Protein AF-A0A7Y3HPQ1-F1 (afdb_monomer_lite)

Secondary structure (DSSP, 8-state):
--------------------------S-EESSTT--TT-EEEHHHHHHHHHSSS-EEEETTS-EEEEEEEEEEEEEETTEEEEEEEEEESS--HHHHHHHHTPPTT-EEEEEEEEEE-TTS-EEEPPPEEEEEEPP--------------------------------------

Foldseek 3Di:
DDDDDDPDDPPPPPPPPPPPVPPPAFPAKAQDPPDPPQFEEALVSVLVQQPDFQHWIATPVRDIFRWQKWWKWKQAVVVGDIGTPGMDGSHHDPSVSVVSVPGDQQIKMKIHQTWTQDPVRDIDTHDIYMHGHHHDPPPPPPPPPPDDDDDDDDDDDDDDDDDDDDDDDDDDDD

Radius of gyration: 32.44 Å; chains: 1; bounding box: 110×75×66 Å

pLDDT: mean 77.0, std 19.29, range [41.34, 98.19]

Sequence (174 aa):
MSKIKYILTCIVALGFISTASFAQTAKSCFVIPDKDNNQKITVDEAISWAETVPVVVTCDNEQMYTLYSFDISIFQRKPLMTRGFGTGIQGVPLMALNGIKNAKAGDTVILQNVVCKGDDGNDLTLPMISFELEAGSEETQEEMDDGDEDDDGDDDDDDDDDDEDGDEDDDDDK

Structure (mmCIF, N/CA/C/O backbone):
data_AF-A0A7Y3HPQ1-F1
#
_entry.id   AF-A0A7Y3HPQ1-F1
#
loop_
_atom_site.group_PDB
_atom_site.id
_atom_site.type_symbol
_atom_site.label_atom_id
_atom_site.label_alt_id
_atom_site.label_comp_id
_atom_site.label_asym_id
_atom_site.label_entity_id
_atom_site.label_seq_id
_atom_site.pdbx_PDB_ins_code
_atom_site.Cartn_x
_atom_site.Cartn_y
_atom_site.Cartn_z
_atom_site.occupancy
_atom_site.B_iso_or_equiv
_atom_site.auth_seq_id
_atom_site.auth_comp_id
_atom_site.auth_asym_id
_atom_site.auth_atom_id
_atom_site.pdbx_PDB_model_num
ATOM 1 N N . MET A 1 1 ? 75.898 -22.894 -21.385 1.00 43.88 1 MET A N 1
ATOM 2 C CA . MET A 1 1 ? 75.156 -22.293 -20.255 1.00 43.88 1 MET A CA 1
ATOM 3 C C . MET A 1 1 ? 73.888 -21.661 -20.809 1.00 43.88 1 MET A C 1
ATOM 5 O O . MET A 1 1 ? 73.934 -20.552 -21.323 1.00 43.88 1 MET A O 1
ATOM 9 N N . SER A 1 2 ? 72.793 -22.421 -20.802 1.00 41.69 2 SER A N 1
ATOM 10 C CA . SER A 1 2 ? 71.492 -22.024 -21.355 1.00 41.69 2 SER A CA 1
ATOM 11 C C . SER A 1 2 ? 70.689 -21.225 -20.333 1.00 41.69 2 SER A C 1
ATOM 13 O O . SER A 1 2 ? 70.604 -21.630 -19.177 1.00 41.69 2 SER A O 1
ATOM 15 N N . LYS A 1 3 ? 70.064 -20.122 -20.754 1.00 43.75 3 LYS A N 1
ATOM 16 C CA . LYS A 1 3 ? 69.038 -19.421 -19.969 1.00 43.75 3 LYS A CA 1
ATOM 17 C C . LYS A 1 3 ? 67.795 -19.251 -20.835 1.00 43.75 3 LYS A C 1
ATOM 19 O O . LYS A 1 3 ? 67.706 -18.327 -21.636 1.00 43.75 3 LYS A O 1
ATOM 24 N N . ILE A 1 4 ? 66.873 -20.196 -20.688 1.00 48.38 4 ILE A N 1
ATOM 25 C CA . ILE A 1 4 ? 65.539 -20.161 -21.282 1.00 48.38 4 ILE A CA 1
ATOM 26 C C . ILE A 1 4 ? 64.714 -19.165 -20.460 1.00 48.38 4 ILE A C 1
ATOM 28 O O . ILE A 1 4 ? 64.526 -19.355 -19.260 1.00 48.38 4 ILE A O 1
ATOM 32 N N . LYS A 1 5 ? 64.275 -18.074 -21.092 1.00 50.97 5 LYS A N 1
ATOM 33 C CA . LYS A 1 5 ? 63.346 -17.102 -20.509 1.00 50.97 5 LYS A CA 1
ATOM 34 C C . LYS A 1 5 ? 61.924 -17.544 -20.859 1.00 50.97 5 LYS A C 1
ATOM 36 O O . LYS A 1 5 ? 61.497 -17.358 -21.993 1.00 50.97 5 LYS A O 1
ATOM 41 N N . TYR A 1 6 ? 61.211 -18.135 -19.905 1.00 45.00 6 TYR A N 1
ATOM 42 C CA . TYR A 1 6 ? 59.769 -18.351 -20.012 1.00 45.00 6 TYR A CA 1
ATOM 43 C C . TYR A 1 6 ? 59.059 -17.066 -19.576 1.00 45.00 6 TYR A C 1
ATOM 45 O O . TYR A 1 6 ? 59.109 -16.699 -18.404 1.00 45.00 6 TYR A O 1
ATOM 53 N N . ILE A 1 7 ? 58.435 -16.361 -20.521 1.00 53.34 7 ILE A N 1
ATOM 54 C CA . ILE A 1 7 ? 57.474 -15.299 -20.211 1.00 53.34 7 ILE A CA 1
ATOM 55 C C . ILE A 1 7 ? 56.127 -15.996 -20.035 1.00 53.34 7 ILE A C 1
ATOM 57 O O . ILE A 1 7 ? 55.515 -16.451 -20.997 1.00 53.34 7 ILE A O 1
ATOM 61 N N . LEU A 1 8 ? 55.731 -16.147 -18.774 1.00 48.59 8 LEU A N 1
ATOM 62 C CA . LEU A 1 8 ? 54.445 -16.678 -18.351 1.00 48.59 8 LEU A CA 1
ATOM 63 C C . LEU A 1 8 ? 53.385 -15.591 -18.585 1.00 48.59 8 LEU A C 1
ATOM 65 O O . LEU A 1 8 ? 53.286 -14.629 -17.827 1.00 48.59 8 LEU A O 1
ATOM 69 N N . THR A 1 9 ? 52.627 -15.705 -19.671 1.00 49.25 9 THR A N 1
ATOM 70 C CA . THR A 1 9 ? 51.479 -14.836 -19.944 1.00 49.25 9 THR A CA 1
ATOM 71 C C . THR A 1 9 ? 50.314 -15.267 -19.048 1.00 49.25 9 THR A C 1
ATOM 73 O O . THR A 1 9 ? 49.635 -16.249 -19.336 1.00 49.25 9 THR A O 1
ATOM 76 N N . CYS A 1 10 ? 50.082 -14.551 -17.944 1.00 41.34 10 CYS A N 1
ATOM 77 C CA . CYS A 1 10 ? 48.858 -14.679 -17.150 1.00 41.34 10 CYS A CA 1
ATOM 78 C C . CYS A 1 10 ? 47.682 -14.083 -17.934 1.00 41.34 10 CYS A C 1
ATOM 80 O O . CYS A 1 10 ? 47.447 -12.876 -17.893 1.00 41.34 10 CYS A O 1
ATOM 82 N N . ILE A 1 11 ? 46.938 -14.925 -18.651 1.00 53.16 11 ILE A N 1
ATOM 83 C CA . ILE A 1 11 ? 45.603 -14.573 -19.137 1.00 53.16 11 ILE A CA 1
ATOM 84 C C . ILE A 1 11 ? 44.682 -14.617 -17.916 1.00 53.16 11 ILE A C 1
ATOM 86 O O . ILE A 1 11 ? 44.196 -15.675 -17.522 1.00 53.16 11 ILE A O 1
ATOM 90 N N . VAL A 1 12 ? 44.491 -13.463 -17.276 1.00 51.25 12 VAL A N 1
ATOM 91 C CA . VAL A 1 12 ? 43.421 -13.272 -16.297 1.00 51.25 12 VAL A CA 1
ATOM 92 C C . VAL A 1 12 ? 42.124 -13.240 -17.095 1.00 51.25 12 VAL A C 1
ATOM 94 O O . VAL A 1 12 ? 41.724 -12.207 -17.628 1.00 51.25 12 VAL A O 1
ATOM 97 N N . ALA A 1 13 ? 41.499 -14.405 -17.247 1.00 48.97 13 ALA A N 1
ATOM 98 C CA . ALA A 1 13 ? 40.129 -14.494 -17.712 1.00 48.97 13 ALA A CA 1
ATOM 99 C C . ALA A 1 13 ? 39.239 -13.892 -16.617 1.00 48.97 13 ALA A C 1
ATOM 101 O O . ALA A 1 13 ? 38.866 -14.567 -15.659 1.00 48.97 13 ALA A O 1
ATOM 102 N N . LEU A 1 14 ? 38.943 -12.596 -16.743 1.00 52.19 14 LEU A N 1
ATOM 103 C CA . LEU A 1 14 ? 37.818 -11.946 -16.078 1.00 52.19 14 LEU A CA 1
ATOM 104 C C . LEU A 1 14 ? 36.543 -12.589 -16.627 1.00 52.19 14 LEU A C 1
ATOM 106 O O . LEU A 1 14 ? 35.929 -12.109 -17.579 1.00 52.19 14 LEU A O 1
ATOM 110 N N . GLY A 1 15 ? 36.192 -13.738 -16.056 1.00 41.97 15 GLY A N 1
ATOM 111 C CA . GLY A 1 15 ? 34.867 -14.305 -16.179 1.00 41.97 15 GLY A CA 1
ATOM 112 C C . GLY A 1 15 ? 33.904 -13.343 -15.508 1.00 41.97 15 GLY A C 1
ATOM 113 O O . GLY A 1 15 ? 33.750 -13.369 -14.290 1.00 41.97 15 GLY A O 1
ATOM 114 N N . PHE A 1 16 ? 33.274 -12.482 -16.305 1.00 47.75 16 PHE A N 1
ATOM 115 C CA . PHE A 1 16 ? 32.004 -11.884 -15.934 1.00 47.75 16 PHE A CA 1
ATOM 116 C C . PHE A 1 16 ? 31.035 -13.044 -15.732 1.00 47.75 16 PHE A C 1
ATOM 118 O O . PHE A 1 16 ? 30.452 -13.566 -16.683 1.00 47.75 16 PHE A O 1
ATOM 125 N N . ILE A 1 17 ? 30.906 -13.488 -14.483 1.00 52.59 17 ILE A N 1
ATOM 126 C CA . ILE A 1 17 ? 29.752 -14.257 -14.052 1.00 52.59 17 ILE A CA 1
ATOM 127 C C . ILE A 1 17 ? 28.600 -13.267 -14.187 1.00 52.59 17 ILE A C 1
ATOM 129 O O . ILE A 1 17 ? 28.343 -12.472 -13.290 1.00 52.59 17 ILE A O 1
ATOM 133 N N . SER A 1 18 ? 27.963 -13.252 -15.360 1.00 44.81 18 SER A N 1
ATOM 134 C CA . SER A 1 18 ? 26.608 -12.737 -15.471 1.00 44.81 18 SER A CA 1
ATOM 135 C C . SER A 1 18 ? 25.785 -13.630 -14.563 1.00 44.81 18 SER A C 1
ATOM 137 O O . SER A 1 18 ? 25.400 -14.737 -14.945 1.00 44.81 18 SER A O 1
ATOM 139 N N . THR A 1 19 ? 25.588 -13.189 -13.325 1.00 49.16 19 THR A N 1
ATOM 140 C CA . THR A 1 19 ? 24.474 -13.648 -12.517 1.00 49.16 19 THR A CA 1
ATOM 141 C C . THR A 1 19 ? 23.242 -13.229 -13.300 1.00 49.16 19 THR A C 1
ATOM 143 O O . THR A 1 19 ? 22.762 -12.105 -13.184 1.00 49.16 19 THR A O 1
ATOM 146 N N . ALA A 1 20 ? 22.784 -14.112 -14.186 1.00 43.84 20 ALA A N 1
ATOM 147 C CA . ALA A 1 20 ? 21.406 -14.107 -14.613 1.00 43.84 20 ALA A CA 1
ATOM 148 C C . ALA A 1 20 ? 20.618 -14.301 -13.320 1.00 43.84 20 ALA A C 1
ATOM 150 O O . ALA A 1 20 ? 20.473 -15.423 -12.832 1.00 43.84 20 ALA A O 1
ATOM 151 N N . SER A 1 21 ? 20.232 -13.186 -12.700 1.00 45.66 21 SER A N 1
ATOM 152 C CA . SER A 1 21 ? 19.222 -13.175 -11.662 1.00 45.66 21 SER A CA 1
ATOM 153 C C . SER A 1 21 ? 17.992 -13.746 -12.336 1.00 45.66 21 SER A C 1
ATOM 155 O O . SER A 1 21 ? 17.308 -13.066 -13.096 1.00 45.66 21 SER A O 1
ATOM 157 N N . PHE A 1 22 ? 17.776 -15.046 -12.154 1.00 42.94 22 PHE A N 1
ATOM 158 C CA . PHE A 1 22 ? 16.490 -15.650 -12.418 1.00 42.94 22 PHE A CA 1
ATOM 159 C C . PHE A 1 22 ? 15.520 -14.830 -11.584 1.00 42.94 22 PHE A C 1
ATOM 161 O O . PHE A 1 22 ? 15.580 -14.893 -10.357 1.00 42.94 22 PHE A O 1
ATOM 168 N N . ALA A 1 23 ? 14.727 -13.988 -12.246 1.00 51.59 23 ALA A N 1
ATOM 169 C CA . ALA A 1 23 ? 13.697 -13.202 -11.605 1.00 51.59 23 ALA A CA 1
ATOM 170 C C . ALA A 1 23 ? 12.758 -14.199 -10.926 1.00 51.59 23 ALA A C 1
ATOM 172 O O . ALA A 1 23 ? 11.911 -14.821 -11.569 1.00 51.59 23 ALA A O 1
ATOM 173 N N . GLN A 1 24 ? 12.983 -14.441 -9.635 1.00 57.59 24 GLN A N 1
ATOM 174 C CA . GLN A 1 24 ? 12.019 -15.137 -8.812 1.00 57.59 24 GLN A CA 1
ATOM 175 C C . GLN A 1 24 ? 10.782 -14.257 -8.840 1.00 57.59 24 GLN A C 1
ATOM 177 O O . GLN A 1 24 ? 10.808 -13.121 -8.371 1.00 57.59 24 GLN A O 1
ATOM 182 N N . THR A 1 25 ? 9.729 -14.762 -9.476 1.00 68.88 25 THR A N 1
ATOM 183 C CA . THR A 1 25 ? 8.420 -14.126 -9.458 1.00 68.88 25 THR A CA 1
ATOM 184 C C . THR A 1 25 ? 8.017 -13.972 -7.997 1.00 68.88 25 THR A C 1
ATOM 186 O O . THR A 1 25 ? 7.830 -14.980 -7.310 1.00 68.88 25 THR A O 1
ATOM 189 N N . ALA A 1 26 ? 7.956 -12.726 -7.527 1.00 78.50 26 ALA A N 1
ATOM 190 C CA . ALA A 1 26 ? 7.549 -12.395 -6.171 1.00 78.50 26 ALA A CA 1
ATOM 191 C C . ALA A 1 26 ? 6.193 -13.041 -5.862 1.00 78.50 26 ALA A C 1
ATOM 193 O O . ALA A 1 26 ? 5.262 -12.944 -6.671 1.00 78.50 26 ALA A O 1
ATOM 194 N N . LYS A 1 27 ? 6.071 -13.719 -4.718 1.00 84.06 27 LYS A N 1
ATOM 195 C CA . LYS A 1 27 ? 4.806 -14.367 -4.320 1.00 84.06 27 LYS A CA 1
ATOM 196 C C . LYS A 1 27 ? 3.954 -13.462 -3.446 1.00 84.06 27 LYS A C 1
ATOM 198 O O . LYS A 1 27 ? 2.733 -13.600 -3.446 1.00 84.06 27 LYS A O 1
ATOM 203 N N . SER A 1 28 ? 4.587 -12.542 -2.729 1.00 87.19 28 SER A N 1
ATOM 204 C CA . SER A 1 28 ? 3.926 -11.571 -1.863 1.00 87.19 28 SER A CA 1
ATOM 205 C C . SER A 1 28 ? 4.717 -10.273 -1.817 1.00 87.19 28 SER A C 1
ATOM 207 O O . SER A 1 28 ? 5.946 -10.296 -1.837 1.00 87.19 28 SER A O 1
ATOM 209 N N . CYS A 1 29 ? 4.006 -9.153 -1.721 1.00 89.31 29 CYS A N 1
ATOM 210 C CA . CYS A 1 29 ? 4.598 -7.828 -1.591 1.00 89.31 29 CYS A CA 1
ATOM 211 C C . CYS A 1 29 ? 3.915 -7.040 -0.483 1.00 89.31 29 CYS A C 1
ATOM 213 O O . CYS A 1 29 ? 2.717 -7.201 -0.275 1.00 89.31 29 CYS A O 1
ATOM 215 N N . PHE A 1 30 ? 4.687 -6.201 0.196 1.00 89.69 30 PHE A N 1
ATOM 216 C CA . PHE A 1 30 ? 4.393 -5.482 1.427 1.00 89.69 30 PHE A CA 1
ATOM 217 C C . PHE A 1 30 ? 4.587 -3.983 1.195 1.00 89.69 30 PHE A C 1
ATOM 219 O O . PHE A 1 30 ? 5.539 -3.563 0.536 1.00 89.69 30 PHE A O 1
ATOM 226 N N . VAL A 1 31 ? 3.686 -3.166 1.739 1.00 88.12 31 VAL A N 1
ATOM 227 C CA . VAL A 1 31 ? 3.760 -1.699 1.617 1.00 88.12 31 VAL A CA 1
ATOM 228 C C . VAL A 1 31 ? 4.760 -1.059 2.583 1.00 88.12 31 VAL A C 1
ATOM 230 O O . VAL A 1 31 ? 5.258 0.026 2.307 1.00 88.12 31 VAL A O 1
ATOM 233 N N . ILE A 1 32 ? 5.109 -1.750 3.673 1.00 82.56 32 ILE A N 1
ATOM 234 C CA . ILE A 1 32 ? 6.118 -1.324 4.650 1.00 82.56 32 ILE A CA 1
ATOM 235 C C . ILE A 1 32 ? 7.115 -2.478 4.833 1.00 82.56 32 ILE A C 1
ATOM 237 O O . ILE A 1 32 ? 6.670 -3.614 5.037 1.00 82.56 32 ILE A O 1
ATOM 241 N N . PRO A 1 33 ? 8.434 -2.226 4.726 1.00 65.31 33 PRO A N 1
ATOM 242 C CA . PRO A 1 33 ? 9.450 -3.234 5.017 1.00 65.31 33 PRO A CA 1
ATOM 243 C C . PRO A 1 33 ? 9.380 -3.652 6.497 1.00 65.31 33 PRO A C 1
ATOM 245 O O . PRO A 1 33 ? 8.963 -2.875 7.346 1.00 65.31 33 PRO A O 1
ATOM 248 N N . ASP A 1 34 ? 9.761 -4.891 6.806 1.00 62.50 34 ASP A N 1
ATOM 249 C CA . ASP A 1 34 ? 9.863 -5.444 8.173 1.00 62.50 34 ASP A CA 1
ATOM 250 C C . ASP A 1 34 ? 8.559 -5.813 8.909 1.00 62.50 34 ASP A C 1
ATOM 252 O O . ASP A 1 34 ? 8.618 -6.286 10.046 1.00 62.50 34 ASP A O 1
ATOM 256 N N . LYS A 1 35 ? 7.376 -5.686 8.292 1.00 57.00 35 LYS A N 1
ATOM 257 C CA . LYS A 1 35 ? 6.134 -6.201 8.899 1.00 57.00 35 LYS A CA 1
ATOM 258 C C . LYS A 1 35 ? 5.930 -7.685 8.577 1.00 57.00 35 LYS A C 1
ATOM 260 O O . LYS A 1 35 ? 6.042 -8.101 7.425 1.00 57.00 35 LYS A O 1
ATOM 265 N N . ASP A 1 36 ? 5.586 -8.471 9.602 1.00 57.69 36 ASP A N 1
ATOM 266 C CA . ASP A 1 36 ? 5.208 -9.883 9.470 1.00 57.69 36 ASP A CA 1
ATOM 267 C C . ASP A 1 36 ? 4.136 -10.089 8.380 1.00 57.69 36 ASP A C 1
ATOM 269 O O . ASP A 1 36 ? 3.340 -9.195 8.079 1.00 57.69 36 ASP A O 1
ATOM 273 N N . ASN A 1 37 ? 4.046 -11.315 7.849 1.00 55.69 37 ASN A N 1
ATOM 274 C CA . ASN A 1 37 ? 3.140 -11.730 6.761 1.00 55.69 37 ASN A CA 1
ATOM 275 C C . ASN A 1 37 ? 1.644 -11.371 6.928 1.00 55.69 37 ASN A C 1
ATOM 277 O O . ASN A 1 37 ? 0.871 -11.555 5.991 1.00 55.69 37 ASN A O 1
ATOM 281 N N . ASN A 1 38 ? 1.220 -10.872 8.090 1.00 61.88 38 ASN A N 1
ATOM 282 C CA . ASN A 1 38 ? -0.156 -10.470 8.369 1.00 61.88 38 ASN A CA 1
ATOM 283 C C . ASN A 1 38 ? -0.493 -9.030 7.927 1.00 61.88 38 ASN A C 1
ATOM 285 O O . ASN A 1 38 ? -1.647 -8.644 8.082 1.00 61.88 38 ASN A O 1
ATOM 289 N N . GLN A 1 39 ? 0.479 -8.258 7.406 1.00 76.12 39 GLN A N 1
ATOM 290 C CA . GLN A 1 39 ? 0.320 -6.895 6.854 1.00 76.12 39 GLN A CA 1
ATOM 291 C C . GLN A 1 39 ? -0.684 -6.024 7.608 1.00 76.12 39 GLN A C 1
ATOM 293 O O . GLN A 1 39 ? -1.676 -5.553 7.054 1.00 76.12 39 GLN A O 1
ATOM 298 N N . LYS A 1 40 ? -0.420 -5.825 8.894 1.00 89.62 40 LYS A N 1
ATOM 299 C CA . LYS A 1 40 ? -1.204 -4.929 9.726 1.00 89.62 40 LYS A CA 1
ATOM 300 C C . LYS A 1 40 ? -0.472 -3.607 9.885 1.00 89.62 40 LYS A C 1
ATOM 302 O O . LYS A 1 40 ? 0.655 -3.587 10.386 1.00 89.62 40 LYS A O 1
ATOM 307 N N . ILE A 1 41 ? -1.062 -2.524 9.402 1.00 91.56 41 ILE A N 1
ATOM 308 C CA . ILE A 1 41 ? -0.437 -1.197 9.436 1.00 91.56 41 ILE A CA 1
ATOM 309 C C . ILE A 1 41 ? -1.401 -0.177 10.013 1.00 91.56 41 ILE A C 1
ATOM 311 O O . ILE A 1 41 ? -2.609 -0.296 9.813 1.00 91.56 41 ILE A O 1
ATOM 315 N N . THR A 1 42 ? -0.891 0.819 10.727 1.00 92.38 42 THR A N 1
ATOM 316 C CA . THR A 1 42 ? -1.747 1.882 11.254 1.00 92.38 42 THR A CA 1
ATOM 317 C C . THR A 1 42 ? -2.314 2.718 10.110 1.00 92.38 42 THR A C 1
ATOM 319 O O . THR A 1 42 ? -1.775 2.753 8.998 1.00 92.38 42 THR A O 1
ATOM 322 N N . VAL A 1 43 ? -3.421 3.412 10.373 1.00 92.62 43 VAL A N 1
ATOM 323 C CA . VAL A 1 43 ? -3.994 4.350 9.398 1.00 92.62 43 VAL A CA 1
ATOM 324 C C . VAL A 1 43 ? -2.966 5.415 8.987 1.00 92.62 43 VAL A C 1
ATOM 326 O O . VAL A 1 43 ? -2.842 5.695 7.797 1.00 92.62 43 VAL A O 1
ATOM 329 N N . ASP A 1 44 ? -2.167 5.936 9.920 1.00 92.06 44 ASP A N 1
ATOM 330 C CA . ASP A 1 44 ? -1.152 6.962 9.630 1.00 92.06 44 ASP A CA 1
ATOM 331 C C . ASP A 1 44 ? 0.009 6.435 8.784 1.00 92.06 44 ASP A C 1
ATOM 333 O O . ASP A 1 44 ? 0.474 7.111 7.862 1.00 92.06 44 ASP A O 1
ATOM 337 N N . GLU A 1 45 ? 0.443 5.198 9.034 1.00 93.25 45 GLU A N 1
ATOM 338 C CA . GLU A 1 45 ? 1.418 4.512 8.188 1.00 93.25 45 GLU A CA 1
ATOM 339 C C . GLU A 1 45 ? 0.872 4.328 6.762 1.00 93.25 45 GLU A C 1
ATOM 341 O O . GLU A 1 45 ? 1.574 4.589 5.781 1.00 93.25 45 GLU A O 1
ATOM 346 N N . ALA A 1 46 ? -0.398 3.928 6.632 1.00 94.06 46 ALA A N 1
ATOM 347 C CA . ALA A 1 46 ? -1.060 3.766 5.339 1.00 94.06 46 ALA A CA 1
ATOM 348 C C . ALA A 1 46 ? -1.198 5.095 4.581 1.00 94.06 46 ALA A C 1
ATOM 350 O O . ALA A 1 46 ? -1.004 5.129 3.364 1.00 94.06 46 ALA A O 1
ATOM 351 N N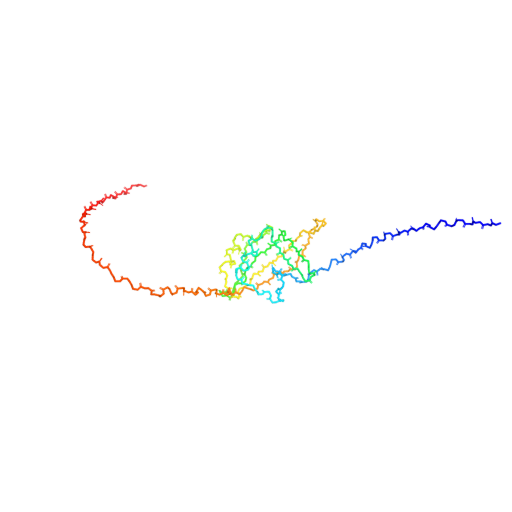 . ILE A 1 47 ? -1.520 6.186 5.284 1.00 94.50 47 ILE A N 1
ATOM 352 C CA . ILE A 1 47 ? -1.584 7.541 4.721 1.00 94.50 47 ILE A CA 1
ATOM 353 C C . ILE A 1 47 ? -0.199 7.972 4.239 1.00 94.50 47 ILE A C 1
ATOM 355 O O . ILE A 1 47 ? -0.062 8.375 3.087 1.00 94.50 47 ILE A O 1
ATOM 359 N N . SER A 1 48 ? 0.825 7.821 5.081 1.00 93.62 48 SER A N 1
ATOM 360 C CA . SER A 1 48 ? 2.207 8.200 4.757 1.00 93.62 48 SER A CA 1
ATOM 361 C C . SER A 1 48 ? 2.729 7.444 3.533 1.00 93.62 48 SER A C 1
ATOM 363 O O . SER A 1 48 ? 3.336 8.023 2.628 1.00 93.62 48 SER A O 1
ATOM 365 N N . TRP A 1 49 ? 2.433 6.144 3.458 1.00 93.88 49 TRP A N 1
ATOM 366 C CA . TRP A 1 49 ? 2.726 5.334 2.280 1.00 93.88 49 TRP A CA 1
ATOM 367 C C . TRP A 1 49 ? 1.974 5.842 1.038 1.00 93.88 49 TRP A C 1
ATOM 369 O O . TRP A 1 49 ? 2.579 6.017 -0.019 1.00 93.88 49 TRP A O 1
ATOM 379 N N . ALA A 1 50 ? 0.674 6.124 1.158 1.00 94.50 50 ALA A N 1
ATOM 380 C CA . ALA A 1 50 ? -0.161 6.566 0.042 1.00 94.50 50 ALA A CA 1
ATOM 381 C C . ALA A 1 50 ? 0.201 7.967 -0.488 1.00 94.50 50 ALA A C 1
ATOM 383 O O . ALA A 1 50 ? -0.031 8.252 -1.665 1.00 94.50 50 ALA A O 1
ATOM 384 N N . GLU A 1 51 ? 0.763 8.832 0.359 1.00 94.81 51 GLU A N 1
ATOM 385 C CA . GLU A 1 51 ? 1.241 10.173 -0.004 1.00 94.81 51 GLU A CA 1
ATOM 386 C C . GLU A 1 51 ? 2.634 10.153 -0.663 1.00 94.81 51 GLU A C 1
ATOM 388 O O . GLU A 1 51 ? 3.047 11.142 -1.274 1.00 94.81 51 GLU A O 1
ATOM 393 N N . THR A 1 52 ? 3.341 9.020 -0.618 1.00 92.06 52 THR A N 1
ATOM 394 C CA . THR A 1 52 ? 4.633 8.857 -1.294 1.00 92.06 52 THR A CA 1
ATOM 395 C C . THR A 1 52 ? 4.435 8.717 -2.805 1.00 92.06 52 THR A C 1
ATOM 397 O O . THR A 1 52 ? 3.722 7.830 -3.276 1.00 92.06 52 THR A O 1
ATOM 400 N N . VAL A 1 53 ? 5.100 9.575 -3.588 1.00 90.81 53 VAL A N 1
ATOM 401 C CA . VAL A 1 53 ? 5.065 9.537 -5.058 1.00 90.81 53 VAL A CA 1
ATOM 402 C C . VAL A 1 53 ? 6.495 9.490 -5.619 1.00 90.81 53 VAL A C 1
ATOM 404 O O . VAL A 1 53 ? 7.255 10.436 -5.413 1.00 90.81 53 VAL A O 1
ATOM 407 N N . PRO A 1 54 ? 6.873 8.441 -6.371 1.00 89.44 54 PRO A N 1
ATOM 408 C CA . PRO A 1 54 ? 6.052 7.291 -6.731 1.00 89.44 54 PRO A CA 1
ATOM 409 C C . PRO A 1 54 ? 5.892 6.292 -5.572 1.00 89.44 54 PRO A C 1
ATOM 411 O O . PRO A 1 54 ? 6.762 6.178 -4.713 1.00 89.44 54 PRO A O 1
ATOM 414 N N . VAL A 1 55 ? 4.789 5.545 -5.569 1.00 92.69 55 VAL A N 1
ATOM 415 C CA . VAL A 1 55 ? 4.499 4.528 -4.550 1.00 92.69 55 VAL A CA 1
ATOM 416 C C . VAL A 1 55 ? 5.471 3.359 -4.689 1.00 92.69 55 VAL A C 1
ATOM 418 O O . VAL A 1 55 ? 5.706 2.863 -5.794 1.00 92.69 55 VAL A O 1
ATOM 421 N N . VAL A 1 56 ? 6.001 2.885 -3.563 1.00 91.88 56 VAL A N 1
ATOM 422 C CA . VAL A 1 56 ? 6.957 1.773 -3.505 1.00 91.88 56 VAL A CA 1
ATOM 423 C C . VAL A 1 56 ? 6.395 0.637 -2.653 1.00 91.88 56 VAL A C 1
ATOM 425 O O . VAL A 1 56 ? 5.657 0.866 -1.694 1.00 91.88 56 VAL A O 1
ATOM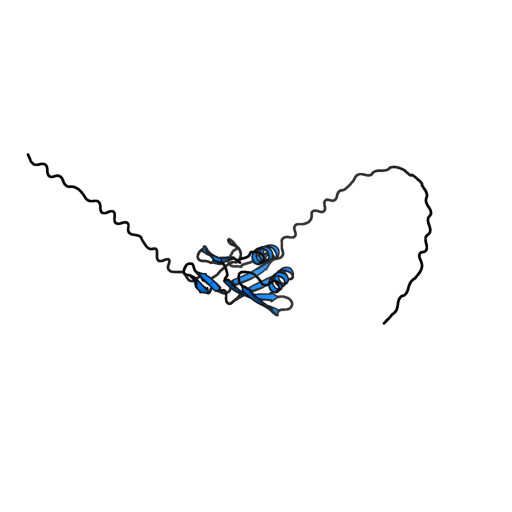 428 N N . VAL A 1 57 ? 6.737 -0.597 -3.020 1.00 91.75 57 VAL A N 1
ATOM 429 C CA . VAL A 1 57 ? 6.451 -1.816 -2.251 1.00 91.75 57 VAL A CA 1
ATOM 430 C C . VAL A 1 57 ? 7.701 -2.686 -2.178 1.00 91.75 57 VAL A C 1
ATOM 432 O O . VAL A 1 57 ? 8.541 -2.635 -3.073 1.00 91.75 57 VAL A O 1
ATOM 435 N N . THR A 1 58 ? 7.823 -3.502 -1.139 1.00 90.69 58 THR A N 1
ATOM 436 C CA . THR A 1 58 ? 8.910 -4.482 -0.981 1.00 90.69 58 THR A CA 1
ATOM 437 C C . THR A 1 58 ? 8.335 -5.880 -1.132 1.00 90.69 58 THR A C 1
ATOM 439 O O . THR A 1 58 ? 7.293 -6.153 -0.552 1.00 90.69 58 THR A O 1
ATOM 442 N N . CYS A 1 59 ? 8.960 -6.775 -1.891 1.00 89.06 59 CYS A N 1
ATOM 443 C CA . CYS A 1 59 ? 8.466 -8.146 -2.052 1.00 89.06 59 CYS A CA 1
ATOM 444 C C . CYS A 1 59 ? 9.296 -9.186 -1.290 1.00 89.06 59 CYS A C 1
ATOM 446 O O . CYS A 1 59 ? 10.364 -8.889 -0.762 1.00 89.06 59 CYS A O 1
ATOM 448 N N . ASP A 1 60 ? 8.793 -10.421 -1.223 1.00 88.12 60 ASP A N 1
ATOM 449 C CA . ASP A 1 60 ? 9.418 -11.573 -0.548 1.00 88.12 60 ASP A CA 1
ATOM 450 C C . ASP A 1 60 ? 10.795 -11.976 -1.099 1.00 88.12 60 ASP A C 1
ATOM 452 O O . ASP A 1 60 ? 11.528 -12.726 -0.462 1.00 88.12 60 ASP A O 1
ATOM 456 N N . ASN A 1 61 ? 11.155 -11.463 -2.271 1.00 84.94 61 ASN A N 1
ATOM 457 C CA . ASN A 1 61 ? 12.487 -11.563 -2.855 1.00 84.94 61 ASN A CA 1
ATOM 458 C C . ASN A 1 61 ? 13.441 -10.438 -2.402 1.00 84.94 61 ASN A C 1
ATOM 460 O O . ASN A 1 61 ? 14.487 -10.256 -3.023 1.00 84.94 61 ASN A O 1
ATOM 464 N N . GLU A 1 62 ? 13.063 -9.673 -1.373 1.00 83.38 62 GLU A N 1
ATOM 465 C CA . GLU A 1 62 ? 13.804 -8.537 -0.804 1.00 83.38 62 GLU A CA 1
ATOM 466 C C . GLU A 1 62 ? 14.017 -7.371 -1.788 1.00 83.38 62 GLU A C 1
ATOM 468 O O . GLU A 1 62 ? 14.782 -6.445 -1.516 1.00 83.38 62 GLU A O 1
ATOM 473 N N . GLN A 1 63 ? 13.329 -7.377 -2.936 1.00 86.75 63 GLN A N 1
ATOM 474 C CA . GLN A 1 63 ? 13.402 -6.294 -3.912 1.00 86.75 63 GLN A CA 1
ATOM 475 C C . GLN A 1 63 ? 12.313 -5.254 -3.661 1.00 86.75 63 GLN A C 1
ATOM 477 O O . GLN A 1 63 ? 11.159 -5.581 -3.372 1.00 86.75 63 GLN A O 1
ATOM 482 N N . MET A 1 64 ? 12.689 -3.987 -3.828 1.00 89.31 64 MET A N 1
ATOM 483 C CA . MET A 1 64 ? 11.757 -2.867 -3.832 1.00 89.31 64 MET A CA 1
ATOM 484 C C . MET A 1 64 ? 11.302 -2.579 -5.261 1.00 89.31 64 MET A C 1
ATOM 486 O O . MET A 1 64 ? 12.122 -2.445 -6.168 1.00 89.31 64 MET A O 1
ATOM 490 N N . TYR A 1 65 ? 9.996 -2.436 -5.451 1.00 90.31 65 TYR A N 1
ATOM 491 C CA . TYR A 1 65 ? 9.389 -2.113 -6.733 1.00 90.31 65 TYR A CA 1
ATOM 492 C C . TYR A 1 65 ? 8.660 -0.784 -6.647 1.00 90.31 65 TYR A C 1
ATOM 494 O O . TYR A 1 65 ? 7.796 -0.581 -5.795 1.00 90.31 65 TYR A O 1
ATOM 502 N N . THR A 1 66 ? 8.980 0.107 -7.580 1.00 92.44 66 THR A N 1
ATOM 503 C CA . THR A 1 66 ? 8.212 1.332 -7.794 1.00 92.44 66 THR A CA 1
ATOM 504 C C . THR A 1 66 ? 6.992 1.007 -8.647 1.00 92.44 66 THR A C 1
ATOM 506 O O . THR A 1 66 ? 7.125 0.498 -9.765 1.00 92.44 66 THR A O 1
ATOM 509 N N . LEU A 1 67 ? 5.799 1.288 -8.131 1.00 93.44 67 LEU A N 1
ATOM 510 C CA . LEU A 1 67 ? 4.554 1.002 -8.828 1.00 93.44 67 LEU A CA 1
ATOM 511 C C . LEU A 1 67 ? 4.334 2.006 -9.963 1.00 93.44 67 LEU A C 1
ATOM 513 O O . LEU A 1 67 ? 4.433 3.217 -9.784 1.00 93.44 67 LEU A O 1
ATOM 517 N N . TYR A 1 68 ? 4.006 1.491 -11.144 1.00 94.69 68 TYR A N 1
ATOM 518 C CA . TYR A 1 68 ? 3.640 2.284 -12.313 1.00 94.69 68 TYR A CA 1
ATOM 519 C C . TYR A 1 68 ? 2.125 2.461 -12.412 1.00 94.69 68 TYR A C 1
ATOM 521 O O . TYR A 1 68 ? 1.658 3.589 -12.559 1.00 94.69 68 TYR A O 1
ATOM 529 N N . SER A 1 69 ? 1.358 1.375 -12.289 1.00 96.31 69 SER A N 1
ATOM 530 C CA . SER A 1 69 ? -0.105 1.429 -12.249 1.00 96.31 69 SER A CA 1
ATOM 531 C C . SER A 1 69 ? -0.698 0.337 -11.370 1.00 96.31 69 SER A C 1
ATOM 533 O O . SER A 1 69 ? -0.141 -0.754 -11.292 1.00 96.31 69 SER A O 1
ATOM 535 N N . PHE A 1 70 ? -1.829 0.610 -10.727 1.00 97.56 70 PHE A N 1
ATOM 536 C CA . PHE A 1 70 ? -2.551 -0.366 -9.906 1.00 97.56 70 PHE A CA 1
ATOM 537 C C . PHE A 1 70 ? -3.997 0.077 -9.689 1.00 97.56 70 PHE A C 1
ATOM 539 O O . PHE A 1 70 ? -4.272 1.269 -9.588 1.00 97.56 70 PHE A O 1
ATOM 546 N N . ASP A 1 71 ? -4.917 -0.870 -9.558 1.00 98.00 71 ASP A N 1
ATOM 547 C CA . ASP A 1 71 ? -6.281 -0.601 -9.108 1.00 98.00 71 ASP A CA 1
ATOM 548 C C . ASP A 1 71 ? -6.342 -0.677 -7.588 1.00 98.00 71 ASP A C 1
ATOM 550 O O . ASP A 1 71 ? -5.806 -1.612 -6.993 1.00 98.00 71 ASP A O 1
ATOM 554 N N . ILE A 1 72 ? -7.009 0.283 -6.951 1.00 98.19 72 ILE A N 1
ATOM 555 C CA . ILE A 1 72 ? -7.132 0.332 -5.494 1.00 98.19 72 ILE A CA 1
ATOM 556 C C . ILE A 1 72 ? -8.590 0.225 -5.050 1.00 98.19 72 ILE A C 1
ATOM 558 O O . ILE A 1 72 ? -9.500 0.873 -5.581 1.00 98.19 72 ILE A O 1
ATOM 562 N N . SER A 1 73 ? -8.809 -0.599 -4.032 1.00 97.94 73 SER A N 1
ATOM 563 C CA . SER A 1 73 ? -10.095 -0.756 -3.365 1.00 97.94 73 SER A CA 1
ATOM 564 C C . SER A 1 73 ? -9.916 -0.888 -1.858 1.00 97.94 73 SER A C 1
ATOM 566 O O . SER A 1 73 ? -8.844 -1.255 -1.381 1.00 97.94 73 SER A O 1
ATOM 568 N N . ILE A 1 74 ? -10.971 -0.577 -1.109 1.00 97.38 74 ILE A N 1
ATOM 569 C CA . ILE A 1 74 ? -11.021 -0.796 0.337 1.00 97.38 74 ILE A CA 1
ATOM 570 C C . ILE A 1 74 ? -12.183 -1.734 0.632 1.00 97.38 74 ILE A C 1
ATOM 572 O O . ILE A 1 74 ? -13.332 -1.459 0.267 1.00 97.38 74 ILE A O 1
ATOM 576 N N . PHE A 1 75 ? -11.875 -2.849 1.281 1.00 97.06 75 PHE A N 1
ATOM 577 C CA . PHE A 1 75 ? -12.844 -3.740 1.893 1.00 97.06 75 PHE A CA 1
ATOM 578 C C . PHE A 1 75 ? -13.161 -3.223 3.296 1.00 97.06 75 PHE A C 1
ATOM 580 O O . PHE A 1 75 ? -12.338 -3.292 4.205 1.00 97.06 75 PHE A O 1
ATOM 587 N N . GLN A 1 76 ? -14.364 -2.690 3.458 1.00 94.81 76 GLN A N 1
ATOM 588 C CA . GLN A 1 76 ? -14.887 -2.227 4.730 1.00 94.81 76 GLN A CA 1
ATOM 589 C C . GLN A 1 76 ? -15.573 -3.389 5.440 1.00 94.81 76 GLN A C 1
ATOM 591 O O . GLN A 1 76 ? -16.396 -4.092 4.844 1.00 94.81 76 GLN A O 1
ATOM 596 N N . ARG A 1 77 ? -15.254 -3.602 6.719 1.00 90.50 77 ARG A N 1
ATOM 597 C CA . ARG A 1 77 ? -15.831 -4.708 7.501 1.00 90.50 77 ARG A CA 1
ATOM 598 C C . ARG A 1 77 ? -17.217 -4.365 8.046 1.00 90.50 77 ARG A C 1
ATOM 600 O O . ARG A 1 77 ? -18.026 -5.263 8.291 1.00 90.50 77 ARG A O 1
ATOM 607 N N . LYS A 1 78 ? -17.488 -3.075 8.278 1.00 86.69 78 LYS A N 1
ATOM 608 C CA . LYS A 1 78 ? -18.749 -2.561 8.840 1.00 86.69 78 LYS A CA 1
ATOM 609 C C . LYS A 1 78 ? -19.149 -1.213 8.201 1.00 86.69 78 LYS A C 1
ATOM 611 O O . LYS A 1 78 ? -18.591 -0.190 8.597 1.00 86.69 78 LYS A O 1
ATOM 616 N N . PRO A 1 79 ? -20.164 -1.173 7.315 1.00 87.56 79 PRO A N 1
ATOM 617 C CA . PRO A 1 79 ? -20.874 -2.321 6.743 1.00 87.56 79 PRO A CA 1
ATOM 618 C C . PRO A 1 79 ? -19.933 -3.178 5.889 1.00 87.56 79 PRO A C 1
ATOM 620 O O . PRO A 1 79 ? -18.899 -2.694 5.446 1.00 87.56 79 PRO A O 1
ATOM 623 N N . LEU A 1 80 ? -20.282 -4.448 5.671 1.00 93.88 80 LEU A N 1
ATOM 624 C CA . LEU A 1 80 ? -19.469 -5.348 4.855 1.00 93.88 80 LEU A CA 1
ATOM 625 C C . LEU A 1 80 ? -19.619 -4.977 3.375 1.00 93.88 80 LEU A C 1
ATOM 627 O O . LEU A 1 80 ? -20.602 -5.355 2.736 1.00 93.88 80 LEU A O 1
ATOM 631 N N . MET A 1 81 ? -18.676 -4.201 2.846 1.00 95.12 81 MET A N 1
ATOM 632 C CA . MET A 1 81 ? -18.701 -3.725 1.461 1.00 95.12 81 MET A CA 1
ATOM 633 C C . MET A 1 81 ? -17.297 -3.514 0.904 1.00 95.12 81 MET A C 1
ATOM 635 O O . MET A 1 81 ? -16.365 -3.205 1.632 1.00 95.12 81 MET A O 1
ATOM 639 N N . THR A 1 82 ? -17.139 -3.651 -0.411 1.00 95.69 82 THR A N 1
ATOM 640 C CA . THR A 1 82 ? -15.901 -3.284 -1.113 1.00 95.69 82 THR A CA 1
ATOM 641 C C . THR A 1 82 ? -16.154 -2.046 -1.949 1.00 95.69 82 THR A C 1
ATOM 643 O O . THR A 1 82 ? -17.082 -2.025 -2.759 1.00 95.69 82 THR A O 1
ATOM 646 N N . ARG A 1 83 ? -15.328 -1.017 -1.769 1.00 96.38 83 ARG A N 1
ATOM 647 C CA . ARG A 1 83 ? -15.392 0.215 -2.551 1.00 96.38 83 ARG A CA 1
ATOM 648 C C . ARG A 1 83 ? -14.140 0.342 -3.408 1.00 96.38 83 ARG A C 1
ATOM 650 O O . ARG A 1 83 ? -13.038 0.410 -2.877 1.00 96.38 83 ARG A O 1
ATOM 657 N N . GLY A 1 84 ? -14.319 0.369 -4.726 1.00 96.69 84 GLY A N 1
ATOM 658 C CA . GLY A 1 84 ? -13.251 0.686 -5.673 1.00 96.69 84 GLY A CA 1
ATOM 659 C C . GLY A 1 84 ? -13.037 2.194 -5.776 1.00 96.69 84 GLY A C 1
ATOM 660 O O . GLY A 1 84 ? -14.005 2.958 -5.773 1.00 96.69 84 GLY A O 1
ATOM 661 N N . PHE A 1 85 ? -11.779 2.613 -5.881 1.00 96.81 85 PHE A N 1
ATOM 662 C CA . PHE A 1 85 ? -11.387 4.023 -5.985 1.00 96.81 85 PHE A CA 1
ATOM 663 C C . PHE A 1 85 ? -10.652 4.356 -7.294 1.00 96.81 85 PHE A C 1
ATOM 665 O O . PHE A 1 85 ? -10.179 5.478 -7.467 1.00 96.81 85 PHE A O 1
ATOM 672 N N . GLY A 1 86 ? -10.619 3.406 -8.232 1.00 95.12 86 GLY A N 1
ATOM 673 C CA . GLY A 1 86 ? -10.025 3.561 -9.558 1.00 95.12 86 GLY A CA 1
ATOM 674 C C . GLY A 1 86 ? -8.560 3.136 -9.616 1.00 95.12 86 GLY A C 1
ATOM 675 O O . GLY A 1 86 ? -8.064 2.443 -8.728 1.00 95.12 86 GLY A O 1
ATOM 676 N N . THR A 1 87 ? -7.895 3.557 -10.689 1.00 97.44 87 THR A N 1
ATOM 677 C CA . THR A 1 87 ? -6.508 3.201 -10.997 1.00 97.44 87 THR A CA 1
ATOM 678 C C . THR A 1 87 ? -5.565 4.328 -10.580 1.00 97.44 87 THR A C 1
ATOM 680 O O . THR A 1 87 ? -5.731 5.474 -11.004 1.00 97.44 87 THR A O 1
ATOM 683 N N . GLY A 1 88 ? -4.569 4.009 -9.759 1.00 95.69 88 GLY A N 1
ATOM 684 C CA . GLY A 1 88 ? -3.417 4.863 -9.492 1.00 95.69 88 GLY A CA 1
ATOM 685 C C . GLY A 1 88 ? -2.388 4.754 -10.610 1.00 95.69 88 GLY A C 1
ATOM 686 O O . GLY A 1 88 ? -2.129 3.656 -11.098 1.00 95.69 88 GLY A O 1
ATOM 687 N N . ILE A 1 89 ? -1.801 5.884 -11.008 1.00 95.69 89 ILE A N 1
ATOM 688 C CA . ILE A 1 89 ? -0.665 5.951 -11.936 1.00 95.69 89 ILE A CA 1
ATOM 689 C C . ILE A 1 89 ? 0.476 6.622 -11.186 1.00 95.69 89 ILE A C 1
ATOM 691 O O . ILE A 1 89 ? 0.378 7.805 -10.867 1.00 95.69 89 ILE A O 1
ATOM 695 N N . GLN A 1 90 ? 1.516 5.857 -10.855 1.00 92.56 90 GLN A N 1
ATOM 696 C CA . GLN A 1 90 ? 2.637 6.224 -9.974 1.00 92.56 90 GLN A CA 1
ATOM 697 C C . GLN A 1 90 ? 2.263 6.613 -8.531 1.00 92.56 90 GLN A C 1
ATOM 699 O O . GLN A 1 90 ? 3.098 6.485 -7.646 1.00 92.56 90 GLN A O 1
ATOM 704 N N . GLY A 1 91 ? 1.034 7.056 -8.272 1.00 94.81 91 GLY A N 1
ATOM 705 C CA . GLY A 1 91 ? 0.538 7.501 -6.973 1.00 94.81 91 GLY A CA 1
ATOM 706 C C . GLY A 1 91 ? -0.847 6.950 -6.654 1.00 94.81 91 GLY A C 1
ATOM 707 O O . GLY A 1 91 ? -1.577 6.496 -7.542 1.00 94.81 91 GLY A O 1
ATOM 708 N N . VAL A 1 92 ? -1.224 7.015 -5.376 1.00 96.50 92 VAL A N 1
ATOM 709 C CA . VAL A 1 92 ? -2.576 6.672 -4.924 1.00 96.50 92 VAL A CA 1
ATOM 710 C C . VAL A 1 92 ? -3.560 7.777 -5.354 1.00 96.50 92 VAL A C 1
ATOM 712 O O . VAL A 1 92 ? -3.303 8.954 -5.099 1.00 96.50 92 VAL A O 1
ATOM 715 N N . PRO A 1 93 ? -4.705 7.451 -5.990 1.00 96.44 93 PRO A N 1
ATOM 716 C CA . PRO A 1 93 ? -5.726 8.443 -6.322 1.00 96.44 93 PRO A CA 1
ATOM 717 C C . PRO A 1 93 ? -6.229 9.181 -5.078 1.00 96.44 93 PRO A C 1
ATOM 719 O O . PRO A 1 93 ? -6.484 8.556 -4.050 1.00 96.44 93 PRO A O 1
ATOM 722 N N . LEU A 1 94 ? -6.490 10.488 -5.188 1.00 96.12 94 LEU A N 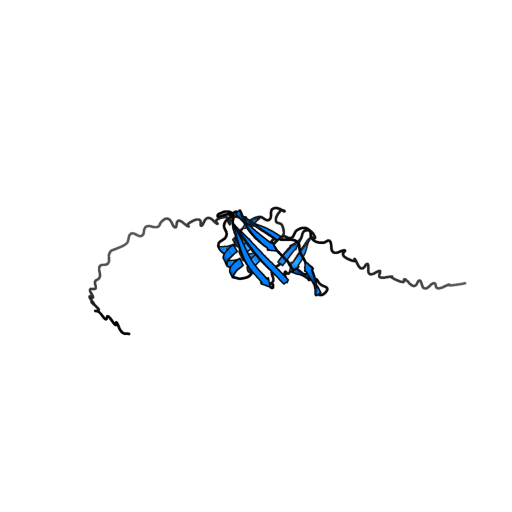1
ATOM 723 C CA . LEU A 1 94 ? -6.963 11.309 -4.061 1.00 96.12 94 LEU A CA 1
ATOM 724 C C . LEU A 1 94 ? -8.215 10.728 -3.378 1.00 96.12 94 LEU A C 1
ATOM 726 O O . LEU A 1 94 ? -8.348 10.768 -2.159 1.00 96.12 94 LEU A O 1
ATOM 730 N N . MET A 1 95 ? -9.124 10.139 -4.159 1.00 96.06 95 MET A N 1
ATOM 731 C CA . MET A 1 95 ? -10.324 9.487 -3.628 1.00 96.06 95 MET A CA 1
ATOM 732 C C . MET A 1 95 ? -9.991 8.258 -2.778 1.00 96.06 95 MET A C 1
ATOM 734 O O . MET A 1 95 ? -10.656 8.022 -1.773 1.00 96.06 95 MET A O 1
ATOM 738 N N . ALA A 1 96 ? -8.967 7.495 -3.161 1.00 96.62 96 ALA A N 1
ATOM 739 C CA . ALA A 1 96 ? -8.494 6.354 -2.392 1.00 96.62 96 ALA A CA 1
ATOM 740 C C . ALA A 1 96 ? -7.764 6.805 -1.123 1.00 96.62 96 ALA A C 1
ATOM 742 O O . ALA A 1 96 ? -8.026 6.246 -0.065 1.00 96.62 96 ALA A O 1
ATOM 743 N N . LEU A 1 97 ? -6.940 7.858 -1.198 1.00 96.69 97 LEU A N 1
ATOM 744 C CA . LEU A 1 97 ? -6.300 8.466 -0.026 1.00 96.69 97 LEU A CA 1
ATOM 745 C C . LEU A 1 97 ? -7.345 8.938 0.995 1.00 96.69 97 LEU A C 1
ATOM 747 O O . LEU A 1 97 ? -7.261 8.602 2.173 1.00 96.69 97 LEU A O 1
ATOM 751 N N . ASN A 1 98 ? -8.381 9.644 0.539 1.00 95.69 98 ASN A N 1
ATOM 752 C CA . ASN A 1 98 ? -9.512 10.018 1.390 1.00 95.69 98 ASN A CA 1
ATOM 753 C C . ASN A 1 98 ? -10.254 8.785 1.924 1.00 95.69 98 ASN A C 1
ATOM 755 O O . ASN A 1 98 ? -10.725 8.793 3.057 1.00 95.69 98 ASN A O 1
ATOM 759 N N . GLY A 1 99 ? -10.354 7.720 1.128 1.00 95.50 99 GLY A N 1
ATOM 760 C CA . GLY A 1 99 ? -10.879 6.431 1.570 1.00 95.50 99 GLY A CA 1
ATOM 761 C C . GLY A 1 99 ? -10.083 5.850 2.739 1.00 95.50 99 GLY A C 1
ATOM 762 O O . GLY A 1 99 ? -10.694 5.453 3.724 1.00 95.50 99 GLY A O 1
ATOM 763 N N . ILE A 1 100 ? -8.749 5.856 2.653 1.00 95.38 100 ILE A N 1
ATOM 764 C CA . ILE A 1 100 ? -7.837 5.376 3.704 1.00 95.38 100 ILE A CA 1
ATOM 765 C C . ILE A 1 100 ? -7.977 6.239 4.966 1.00 95.38 100 ILE A C 1
ATOM 767 O O . ILE A 1 100 ? -8.166 5.689 6.045 1.00 95.38 100 ILE A O 1
ATOM 771 N N . LYS A 1 101 ? -7.996 7.574 4.830 1.00 94.69 101 LYS A N 1
ATOM 772 C CA . LYS A 1 101 ? -8.174 8.523 5.952 1.00 94.69 101 LYS A CA 1
ATOM 773 C C . LYS A 1 101 ? -9.471 8.302 6.742 1.00 94.69 101 LYS A C 1
ATOM 775 O O . LYS A 1 101 ? -9.524 8.593 7.928 1.00 94.69 101 LYS A O 1
ATOM 780 N N . ASN A 1 102 ? -10.517 7.799 6.086 1.00 93.31 102 ASN A N 1
ATOM 781 C CA . ASN A 1 102 ? -11.824 7.540 6.698 1.00 93.31 102 ASN A CA 1
ATOM 782 C C . ASN A 1 102 ? -12.072 6.055 7.013 1.00 93.31 102 ASN A C 1
ATOM 784 O O . ASN A 1 102 ? -13.164 5.694 7.467 1.00 93.31 102 ASN A O 1
ATOM 788 N N . ALA A 1 103 ? -11.113 5.183 6.709 1.00 93.06 103 ALA A N 1
ATOM 789 C CA . ALA A 1 103 ? -11.241 3.761 6.963 1.00 93.06 103 ALA A CA 1
ATOM 790 C C . ALA A 1 103 ? -11.065 3.467 8.456 1.00 93.06 103 ALA A C 1
ATOM 792 O O . ALA A 1 103 ? -10.417 4.210 9.195 1.00 93.06 103 ALA A O 1
ATOM 793 N N . LYS A 1 104 ? -11.689 2.385 8.916 1.00 93.06 104 LYS A N 1
ATOM 794 C CA . LYS A 1 104 ? -11.662 1.987 10.324 1.00 93.06 104 LYS A CA 1
ATOM 795 C C . LYS A 1 104 ? -10.662 0.864 10.540 1.00 93.06 104 LYS A C 1
ATOM 797 O O . LYS A 1 104 ? -10.371 0.088 9.634 1.00 93.06 104 LYS A O 1
ATOM 802 N N . ALA A 1 105 ? -10.213 0.720 11.783 1.00 92.56 105 ALA A N 1
ATOM 803 C CA . ALA A 1 105 ? -9.448 -0.449 12.188 1.00 92.56 105 ALA A CA 1
ATOM 804 C C . ALA A 1 105 ? -10.203 -1.748 11.835 1.00 92.56 105 ALA A C 1
ATOM 806 O O . ALA A 1 105 ? -11.393 -1.908 12.139 1.00 92.56 105 ALA A O 1
ATOM 807 N N . GLY A 1 106 ? -9.502 -2.678 11.194 1.00 92.56 106 GLY A N 1
ATOM 808 C CA . GLY A 1 106 ? -10.032 -3.924 10.653 1.00 92.56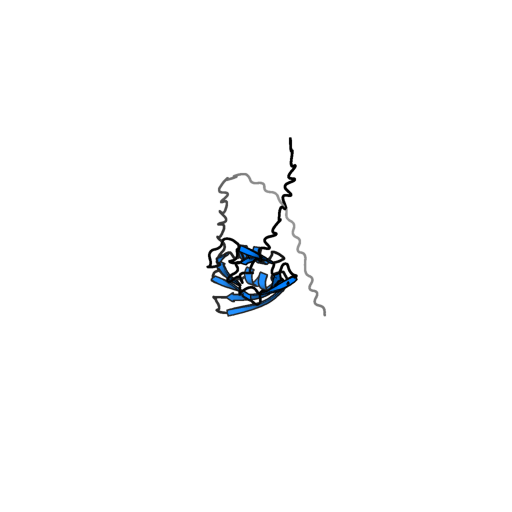 106 GLY A CA 1
ATOM 809 C C . GLY A 1 106 ? -10.594 -3.833 9.230 1.00 92.56 106 GLY A C 1
ATOM 810 O O . GLY A 1 106 ? -11.042 -4.863 8.724 1.00 92.56 106 GLY A O 1
ATOM 811 N N . ASP A 1 107 ? -10.602 -2.656 8.597 1.00 95.62 107 ASP A N 1
ATOM 812 C CA . ASP A 1 107 ? -10.801 -2.533 7.148 1.00 95.62 107 ASP A CA 1
ATOM 813 C C . ASP A 1 107 ? -9.510 -2.932 6.409 1.00 95.62 107 ASP A C 1
ATOM 815 O O . ASP A 1 107 ? -8.413 -2.879 6.965 1.00 95.62 107 ASP A O 1
ATOM 819 N N . THR A 1 108 ? -9.620 -3.349 5.148 1.00 95.81 108 THR A N 1
ATOM 820 C CA . THR A 1 108 ? -8.483 -3.840 4.353 1.00 95.81 108 THR A CA 1
ATOM 821 C C . THR A 1 108 ? -8.333 -3.031 3.075 1.00 95.81 108 THR A C 1
ATOM 823 O O . THR A 1 108 ? -9.283 -2.911 2.301 1.00 95.81 108 THR A O 1
ATOM 826 N N . VAL A 1 109 ? -7.137 -2.514 2.813 1.00 96.62 109 VAL A N 1
ATOM 827 C CA . VAL A 1 109 ? -6.792 -1.895 1.528 1.00 96.62 109 VAL A CA 1
ATOM 828 C C . VAL A 1 109 ? -6.253 -2.975 0.599 1.00 96.62 109 VAL A C 1
ATOM 830 O O . VAL A 1 109 ? -5.454 -3.812 1.015 1.00 96.62 109 VAL A O 1
ATOM 833 N N . ILE A 1 110 ? -6.701 -2.976 -0.654 1.00 96.81 110 ILE A N 1
ATOM 834 C CA . ILE A 1 110 ? -6.363 -3.996 -1.648 1.00 96.81 110 ILE A CA 1
ATOM 835 C C . ILE A 1 110 ? -5.898 -3.305 -2.929 1.00 96.81 110 ILE A C 1
ATOM 837 O O . ILE A 1 110 ? -6.633 -2.492 -3.500 1.00 96.81 110 ILE A O 1
ATOM 841 N N . LEU A 1 111 ? -4.709 -3.679 -3.398 1.00 96.94 111 LEU A N 1
ATOM 842 C CA . LEU A 1 111 ? -4.146 -3.289 -4.687 1.00 96.94 111 LEU A CA 1
ATOM 843 C C . LEU A 1 111 ? -4.202 -4.475 -5.652 1.00 96.94 111 LEU A C 1
ATOM 845 O O . LEU A 1 111 ? -3.694 -5.562 -5.361 1.00 96.94 111 LEU A O 1
ATOM 849 N N . GLN A 1 112 ? -4.811 -4.260 -6.810 1.00 96.50 112 GLN A N 1
ATOM 850 C CA . GLN A 1 112 ? -4.975 -5.247 -7.875 1.00 96.50 112 GLN A CA 1
ATOM 851 C C . GLN A 1 112 ? -4.337 -4.737 -9.166 1.00 96.50 112 GLN A C 1
ATOM 853 O O . GLN A 1 112 ? -4.065 -3.546 -9.298 1.00 96.50 112 GLN A O 1
ATOM 858 N N . ASN A 1 113 ? -4.100 -5.640 -10.123 1.00 96.00 113 ASN A N 1
ATOM 859 C CA . ASN A 1 113 ? -3.515 -5.299 -11.425 1.00 96.00 113 ASN A CA 1
ATOM 860 C C . ASN A 1 113 ? -2.237 -4.449 -11.286 1.00 96.00 113 ASN A C 1
ATOM 862 O O . ASN A 1 113 ? -2.047 -3.463 -11.994 1.00 96.00 113 ASN A O 1
ATOM 866 N N . VAL A 1 114 ? -1.393 -4.813 -10.315 1.00 95.56 114 VAL A N 1
ATOM 867 C CA . VAL A 1 114 ? -0.210 -4.044 -9.936 1.00 95.56 114 VAL A CA 1
ATOM 868 C C . VAL A 1 114 ? 0.870 -4.233 -10.995 1.00 95.56 114 VAL A C 1
ATOM 870 O O . VAL A 1 114 ? 1.347 -5.345 -11.216 1.00 95.56 114 VAL A O 1
ATOM 873 N N . VAL A 1 115 ? 1.265 -3.142 -11.640 1.00 94.69 115 VAL A N 1
ATOM 874 C CA . VAL A 1 115 ? 2.305 -3.099 -12.667 1.00 94.69 115 VAL A CA 1
ATOM 875 C C . VAL A 1 115 ? 3.428 -2.194 -12.192 1.00 94.69 115 VAL A C 1
ATOM 877 O O . VAL A 1 115 ? 3.182 -1.065 -11.767 1.00 94.69 115 VAL A O 1
ATOM 880 N N . CYS A 1 116 ? 4.662 -2.663 -12.307 1.00 92.00 116 CYS A N 1
ATOM 881 C CA . CYS A 1 116 ? 5.879 -1.875 -12.159 1.00 92.00 116 CYS A CA 1
ATOM 882 C C . CYS A 1 116 ? 6.692 -1.917 -13.460 1.00 92.00 116 CYS A C 1
ATOM 884 O O . CYS A 1 116 ? 6.490 -2.779 -14.318 1.00 92.00 116 CYS A O 1
ATOM 886 N N . LYS A 1 117 ? 7.599 -0.954 -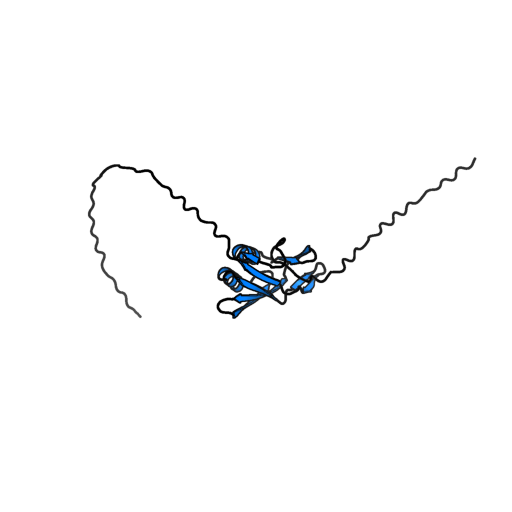13.628 1.00 84.44 117 LYS A N 1
ATOM 887 C CA . LYS A 1 117 ? 8.564 -0.959 -14.733 1.00 84.44 117 LYS A CA 1
ATOM 888 C C . LYS A 1 117 ? 9.829 -1.670 -14.264 1.00 84.44 117 LYS A C 1
ATOM 890 O O . LYS A 1 117 ? 10.421 -1.244 -13.275 1.00 84.44 117 LYS A O 1
ATOM 895 N N . GLY A 1 118 ? 10.213 -2.743 -14.950 1.00 75.12 118 GLY A N 1
ATOM 896 C CA . GLY A 1 118 ? 11.494 -3.412 -14.734 1.00 75.12 118 GLY A CA 1
ATOM 897 C C . GLY A 1 118 ? 12.671 -2.572 -15.236 1.00 75.12 118 GLY A C 1
ATOM 898 O O . GLY A 1 118 ? 12.491 -1.630 -16.012 1.00 75.12 118 GLY A O 1
ATOM 899 N N . ASP A 1 119 ? 13.887 -2.937 -14.829 1.00 76.81 119 ASP A N 1
ATOM 900 C CA . ASP A 1 119 ? 15.131 -2.254 -15.230 1.00 76.81 119 ASP A CA 1
ATOM 901 C C . ASP A 1 119 ? 15.377 -2.281 -16.751 1.00 76.81 119 ASP A C 1
ATOM 903 O O . ASP A 1 119 ? 16.092 -1.446 -17.304 1.00 76.81 119 ASP A O 1
ATOM 907 N N . ASP A 1 120 ? 14.772 -3.245 -17.442 1.00 79.75 120 ASP A N 1
ATOM 908 C CA . ASP A 1 120 ? 14.798 -3.417 -18.894 1.00 79.75 120 ASP A CA 1
ATOM 909 C C . ASP A 1 120 ? 13.718 -2.596 -19.628 1.00 79.75 120 ASP A C 1
ATOM 911 O O . ASP A 1 120 ? 13.635 -2.635 -20.858 1.00 79.75 120 ASP A O 1
ATOM 915 N N . GLY A 1 121 ? 12.899 -1.841 -18.887 1.00 76.81 121 GLY A N 1
ATOM 916 C CA . GLY A 1 121 ? 11.785 -1.046 -19.401 1.00 76.81 121 GLY A CA 1
ATOM 917 C C . GLY A 1 121 ? 10.515 -1.849 -19.697 1.00 76.81 121 GLY A C 1
ATOM 918 O O . GLY A 1 121 ? 9.520 -1.253 -20.129 1.00 76.81 121 GLY A O 1
ATOM 919 N N . ASN A 1 122 ? 10.522 -3.164 -19.459 1.00 86.00 122 ASN A N 1
ATOM 920 C CA . ASN A 1 122 ? 9.347 -4.010 -19.637 1.00 86.00 122 ASN A CA 1
ATOM 921 C C . ASN A 1 122 ? 8.387 -3.886 -18.448 1.00 86.00 122 ASN A C 1
ATOM 923 O O . ASN A 1 122 ? 8.780 -3.567 -17.323 1.00 86.00 122 ASN A O 1
ATOM 927 N N . ASP A 1 123 ? 7.109 -4.152 -18.709 1.00 90.00 123 ASP A N 1
ATOM 928 C CA . ASP A 1 123 ? 6.090 -4.203 -17.664 1.00 90.00 123 ASP A CA 1
ATOM 929 C C . ASP A 1 123 ? 6.220 -5.508 -16.880 1.00 90.00 123 ASP A C 1
ATOM 931 O O . ASP A 1 123 ? 6.154 -6.603 -17.445 1.00 90.00 123 ASP A O 1
ATOM 935 N N . LEU A 1 124 ? 6.375 -5.381 -15.566 1.00 91.00 124 LEU A N 1
ATOM 936 C CA . LEU A 1 124 ? 6.347 -6.489 -14.625 1.00 91.00 124 LEU A CA 1
ATOM 937 C C . LEU A 1 124 ? 5.051 -6.411 -13.819 1.00 91.00 124 LEU A C 1
ATOM 939 O O . LEU A 1 124 ? 4.739 -5.389 -13.212 1.00 91.00 124 LEU A O 1
ATOM 943 N N . THR A 1 125 ? 4.287 -7.500 -13.809 1.00 92.69 125 THR A N 1
ATOM 944 C CA . THR A 1 125 ? 3.084 -7.614 -12.980 1.00 92.69 125 THR A CA 1
ATOM 945 C C . THR A 1 125 ? 3.437 -8.238 -11.638 1.00 92.69 125 THR A C 1
ATOM 947 O O . THR A 1 125 ? 4.034 -9.315 -11.586 1.00 92.69 125 THR A O 1
ATOM 950 N N . LEU A 1 126 ? 3.042 -7.570 -10.560 1.00 91.81 126 LEU A N 1
ATOM 951 C CA . LEU A 1 126 ? 3.195 -8.048 -9.191 1.00 91.81 126 LEU A CA 1
ATOM 952 C C . LEU A 1 126 ? 1.927 -8.784 -8.725 1.00 91.81 126 LEU A C 1
ATOM 954 O O . LEU A 1 126 ? 0.842 -8.569 -9.280 1.00 91.81 126 LEU A O 1
ATOM 958 N N . PRO A 1 127 ? 2.035 -9.661 -7.710 1.00 92.31 127 PRO A N 1
ATOM 959 C CA . PRO A 1 127 ? 0.864 -10.252 -7.071 1.00 92.31 127 PRO A CA 1
ATOM 960 C C . PRO A 1 127 ? -0.048 -9.177 -6.458 1.00 92.31 127 PRO A C 1
ATOM 962 O O . PRO A 1 127 ? 0.353 -8.035 -6.242 1.00 92.31 127 PRO A O 1
ATOM 965 N N . MET A 1 128 ? -1.288 -9.566 -6.148 1.00 93.44 128 MET A N 1
ATOM 966 C CA . MET A 1 128 ? -2.203 -8.728 -5.369 1.00 93.44 128 MET A CA 1
ATOM 967 C C . MET A 1 128 ? -1.573 -8.382 -4.017 1.00 93.44 128 MET A C 1
ATOM 969 O O . MET A 1 128 ? -1.008 -9.252 -3.353 1.00 93.44 128 MET A O 1
ATOM 973 N N . ILE A 1 129 ? -1.708 -7.123 -3.611 1.00 93.62 129 ILE A N 1
ATOM 974 C CA . ILE A 1 129 ? -1.176 -6.603 -2.347 1.00 93.62 129 ILE A CA 1
ATOM 975 C C . ILE A 1 129 ? -2.363 -6.231 -1.470 1.00 93.62 129 ILE A C 1
ATOM 977 O O . ILE A 1 129 ? -3.283 -5.565 -1.941 1.00 93.62 129 ILE A O 1
ATOM 981 N N . SER A 1 130 ? -2.371 -6.660 -0.211 1.00 93.69 130 SER A N 1
ATOM 982 C CA . SER A 1 130 ? -3.461 -6.337 0.709 1.00 93.69 130 SER A CA 1
ATOM 983 C C . SER A 1 130 ? -2.980 -6.216 2.143 1.00 93.69 130 SER A C 1
ATOM 985 O O . SER A 1 130 ? -2.335 -7.139 2.637 1.00 93.69 130 SER A O 1
ATOM 987 N N . PHE A 1 131 ? -3.387 -5.142 2.814 1.00 94.25 131 PHE A N 1
ATOM 988 C CA . PHE A 1 131 ? -3.036 -4.870 4.204 1.00 94.25 131 PHE A CA 1
ATOM 989 C C . PHE A 1 131 ? -4.264 -4.462 5.022 1.00 94.25 131 PHE A C 1
ATOM 991 O O . PHE A 1 131 ? -5.146 -3.746 4.538 1.00 94.25 131 PHE A O 1
ATOM 998 N N . GLU A 1 132 ? -4.335 -4.954 6.257 1.00 94.25 132 GLU A N 1
ATOM 999 C CA . GLU A 1 132 ? -5.367 -4.609 7.234 1.00 94.25 132 GLU A CA 1
ATOM 1000 C C . GLU A 1 132 ? -4.947 -3.346 7.989 1.00 94.25 132 GLU A C 1
ATOM 1002 O O . GLU A 1 132 ? -3.800 -3.213 8.418 1.00 94.25 132 GLU A O 1
ATOM 1007 N N . LEU A 1 133 ? -5.886 -2.419 8.150 1.00 94.00 133 LEU A N 1
ATOM 1008 C CA . LEU A 1 133 ? -5.671 -1.200 8.910 1.00 94.00 133 LEU A CA 1
ATOM 1009 C C . LEU A 1 133 ? -5.839 -1.478 10.401 1.00 94.00 133 LEU A C 1
ATOM 1011 O O . LEU A 1 133 ? -6.838 -2.056 10.832 1.00 94.00 133 LEU A O 1
ATOM 1015 N N . GLU A 1 134 ? -4.893 -1.022 11.201 1.00 92.25 134 GLU A N 1
ATOM 1016 C CA . GLU A 1 134 ? -4.978 -0.994 12.654 1.00 92.25 134 GLU A CA 1
ATOM 1017 C C . GLU A 1 134 ? -5.294 0.419 13.132 1.00 92.25 134 GLU A C 1
ATOM 1019 O O . GLU A 1 134 ? -5.005 1.410 12.455 1.00 92.25 134 GLU A O 1
ATOM 1024 N N . ALA A 1 135 ? -5.909 0.510 14.311 1.00 84.19 135 ALA A N 1
ATOM 1025 C CA . ALA A 1 135 ? -5.993 1.790 14.992 1.00 84.19 135 ALA A CA 1
ATOM 1026 C C . ALA A 1 135 ? -4.559 2.287 15.213 1.00 84.19 135 ALA A C 1
ATOM 1028 O O . ALA A 1 135 ? -3.700 1.504 15.628 1.00 84.19 135 ALA A O 1
ATOM 1029 N N . GLY A 1 136 ? -4.298 3.562 14.915 1.00 70.19 136 GLY A N 1
ATOM 1030 C CA . GLY A 1 136 ? -3.090 4.200 15.424 1.00 70.19 136 GLY A CA 1
ATOM 1031 C C . GLY A 1 136 ? -3.066 4.025 16.939 1.00 70.19 136 GLY A C 1
ATOM 1032 O O . GLY A 1 136 ? -4.125 4.019 17.574 1.00 70.19 136 GLY A O 1
ATOM 1033 N N . SER A 1 137 ? -1.886 3.823 17.522 1.00 56.41 137 SER A N 1
ATOM 1034 C CA . SER A 1 137 ? -1.746 4.070 18.951 1.00 56.41 137 SER A CA 1
ATOM 1035 C C . SER A 1 137 ? -2.225 5.498 19.167 1.00 56.41 137 SER A C 1
ATOM 1037 O O . SER A 1 137 ? -1.615 6.410 18.614 1.00 56.41 137 SER A O 1
ATOM 1039 N N . GLU A 1 138 ? -3.337 5.684 19.881 1.00 52.19 138 GLU A N 1
ATOM 1040 C CA . GLU A 1 138 ? -3.643 6.976 20.480 1.00 52.19 138 GLU A CA 1
ATOM 1041 C C . GLU A 1 138 ? -2.365 7.363 21.224 1.00 52.19 138 GLU A C 1
ATOM 1043 O O . GLU A 1 138 ? -2.017 6.746 22.232 1.00 52.19 138 GLU A O 1
ATOM 1048 N N . GLU A 1 139 ? -1.598 8.309 20.678 1.00 49.22 139 GLU A N 1
ATOM 1049 C CA . GLU A 1 139 ? -0.765 9.132 21.529 1.00 49.22 139 GLU A CA 1
ATOM 1050 C C . GLU A 1 139 ? -1.775 9.769 22.463 1.00 49.22 139 GLU A C 1
ATOM 1052 O O . GLU A 1 139 ? -2.536 10.655 22.071 1.00 49.22 139 GLU A O 1
ATOM 1057 N N . THR A 1 140 ? -1.880 9.204 23.665 1.00 42.06 140 THR A N 1
ATOM 1058 C CA . THR A 1 140 ? -2.507 9.860 24.791 1.00 42.06 140 THR A CA 1
ATOM 1059 C C . THR A 1 140 ? -1.894 11.251 24.785 1.00 42.06 140 THR A C 1
ATOM 1061 O O . THR A 1 140 ? -0.705 11.400 25.067 1.00 42.06 140 THR A O 1
ATOM 1064 N N . GLN A 1 141 ? -2.666 12.260 24.378 1.00 43.53 141 GLN A N 1
ATOM 1065 C CA . GLN A 1 141 ? -2.416 13.604 24.853 1.00 43.53 141 GLN A CA 1
ATOM 1066 C C . GLN A 1 141 ? -2.486 13.442 26.364 1.00 43.53 141 GLN A C 1
ATOM 1068 O O . GLN A 1 141 ? -3.567 13.330 26.938 1.00 43.53 141 GLN A O 1
ATOM 1073 N N . GLU A 1 142 ? -1.321 13.277 26.992 1.00 47.50 142 GLU A N 1
ATOM 1074 C CA . GLU A 1 142 ? -1.146 13.677 28.370 1.00 47.50 142 GLU A CA 1
ATOM 1075 C C . GLU A 1 142 ? -1.531 15.149 28.340 1.00 47.50 142 GLU A C 1
ATOM 1077 O O . GLU A 1 142 ? -0.765 16.001 27.888 1.00 47.50 142 GLU A O 1
ATOM 1082 N N . GLU A 1 143 ? -2.802 15.404 28.655 1.00 50.66 143 GLU A N 1
ATOM 1083 C CA . GLU A 1 143 ? -3.270 16.707 29.069 1.00 50.66 143 GLU A CA 1
ATOM 1084 C C . GLU A 1 143 ? -2.240 17.153 30.101 1.00 50.66 143 GLU A C 1
ATOM 1086 O O . GLU A 1 143 ? -2.103 16.549 31.168 1.00 50.66 143 GLU A O 1
ATOM 1091 N N . MET A 1 144 ? -1.416 18.124 29.708 1.00 54.38 144 MET A N 1
ATOM 1092 C CA . MET A 1 144 ? -0.663 18.916 30.655 1.00 54.38 144 MET A CA 1
ATOM 1093 C C . MET A 1 144 ? -1.745 19.661 31.431 1.00 54.38 144 MET A C 1
ATOM 1095 O O . MET A 1 144 ? -2.279 20.677 30.997 1.00 54.38 144 MET A O 1
ATOM 1099 N N . ASP A 1 145 ? -2.197 18.994 32.489 1.00 59.09 145 ASP A N 1
ATOM 1100 C CA . ASP A 1 145 ? -2.907 19.563 33.613 1.00 59.09 145 ASP A CA 1
ATOM 1101 C C . ASP A 1 145 ? -1.917 20.548 34.228 1.00 59.09 145 ASP A C 1
ATOM 1103 O O . ASP A 1 145 ? -1.095 20.196 35.078 1.00 59.09 145 ASP A O 1
ATOM 1107 N N . ASP A 1 146 ? -1.924 21.764 33.682 1.00 58.47 146 ASP A N 1
ATOM 1108 C CA . ASP A 1 146 ? -1.245 22.936 34.220 1.00 58.47 146 ASP A CA 1
ATOM 1109 C C . ASP A 1 146 ? -2.006 23.353 35.486 1.00 58.47 146 ASP A C 1
ATOM 1111 O O . ASP A 1 146 ? -2.657 24.396 35.557 1.00 58.47 146 ASP A O 1
ATOM 1115 N N . GLY A 1 147 ? -2.000 22.446 36.460 1.00 59.41 147 GLY A N 1
ATOM 1116 C CA . GLY A 1 147 ? -2.511 22.659 37.790 1.00 59.41 147 GLY A CA 1
ATOM 1117 C C . GLY A 1 147 ? -1.661 23.706 38.489 1.00 59.41 147 GLY A C 1
ATOM 1118 O O . GLY A 1 147 ? -0.454 23.527 38.658 1.00 59.41 147 GLY A O 1
ATOM 1119 N N . ASP A 1 148 ? -2.376 24.734 38.930 1.00 54.16 148 ASP A N 1
ATOM 1120 C CA . ASP A 1 148 ? -2.043 25.690 39.975 1.00 54.16 148 ASP A CA 1
ATOM 1121 C C . ASP A 1 148 ? -0.984 26.746 39.625 1.00 54.16 148 ASP A C 1
ATOM 1123 O O . ASP A 1 148 ? 0.206 26.475 39.505 1.00 54.16 148 ASP A O 1
ATOM 1127 N N . GLU A 1 149 ? -1.422 28.004 39.600 1.00 57.59 149 GLU A N 1
ATOM 1128 C CA . GLU A 1 149 ? -1.104 28.899 40.714 1.00 57.59 149 GLU A CA 1
ATOM 1129 C C . GLU A 1 149 ? -2.187 29.986 40.816 1.00 57.59 149 GLU A C 1
ATOM 1131 O O . GLU A 1 149 ? -2.469 30.717 39.866 1.00 57.59 149 GLU A O 1
ATOM 1136 N N . ASP A 1 150 ? -2.832 30.013 41.983 1.00 59.62 150 ASP A N 1
ATOM 1137 C CA . ASP A 1 150 ? -3.727 31.062 42.454 1.00 59.62 150 ASP A CA 1
ATOM 1138 C C . ASP A 1 150 ? -3.043 32.438 42.327 1.00 59.62 150 ASP A C 1
ATOM 1140 O O . ASP A 1 150 ? -1.979 32.648 42.912 1.00 59.62 150 ASP A O 1
ATOM 1144 N N . ASP A 1 151 ? -3.656 33.382 41.608 1.00 61.81 151 ASP A N 1
ATOM 1145 C CA . ASP A 1 151 ? -3.311 34.806 41.705 1.00 61.81 151 ASP A CA 1
ATOM 1146 C C . ASP A 1 151 ? -4.553 35.578 42.163 1.00 61.81 151 ASP A C 1
ATOM 1148 O O . ASP A 1 151 ? -5.431 35.963 41.387 1.00 61.81 151 AS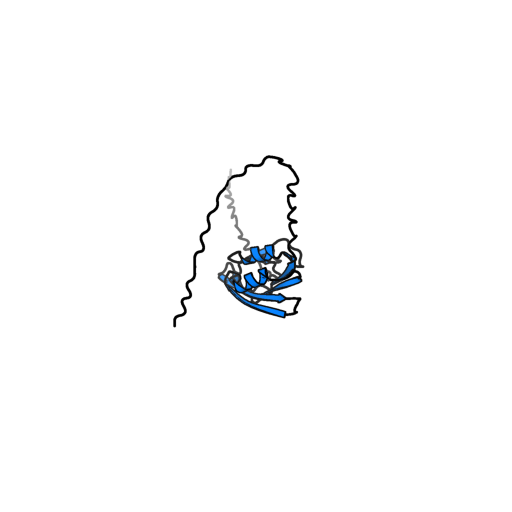P A O 1
ATOM 1152 N N . ASP A 1 152 ? -4.644 35.700 43.487 1.00 61.19 152 ASP A N 1
ATOM 1153 C CA . ASP A 1 152 ? -5.500 36.638 44.197 1.00 61.19 152 ASP A CA 1
ATOM 1154 C C . ASP A 1 152 ? -4.985 38.062 43.927 1.00 61.19 152 ASP A C 1
ATOM 1156 O O . ASP A 1 152 ? -3.903 38.418 44.401 1.00 61.19 152 ASP A O 1
ATOM 1160 N N . GLY A 1 153 ? -5.743 38.916 43.235 1.00 54.88 153 GLY A N 1
ATOM 1161 C CA . GLY A 1 153 ? -5.280 40.294 43.074 1.00 54.88 153 GLY A CA 1
ATOM 1162 C C . GLY A 1 153 ? -6.182 41.249 42.313 1.00 54.88 153 GLY A C 1
ATOM 1163 O O . GLY A 1 153 ? -5.951 41.492 41.138 1.00 54.88 153 GLY A O 1
ATOM 1164 N N . ASP A 1 154 ? -7.101 41.844 43.069 1.00 50.88 154 ASP A N 1
ATOM 1165 C CA . ASP A 1 154 ? -7.535 43.242 42.984 1.00 50.88 154 ASP A CA 1
ATOM 1166 C C . ASP A 1 154 ? -8.380 43.709 41.781 1.00 50.88 154 ASP A C 1
ATOM 1168 O O . ASP A 1 154 ? -7.924 43.896 40.656 1.00 50.88 154 ASP A O 1
ATOM 1172 N N . ASP A 1 155 ? -9.658 43.933 42.111 1.00 56.62 155 ASP A N 1
ATOM 1173 C CA . ASP A 1 155 ? -10.410 45.173 41.894 1.00 56.62 155 ASP A CA 1
ATOM 1174 C C . ASP A 1 155 ? -9.673 46.271 41.106 1.00 56.62 155 ASP A C 1
ATOM 1176 O O . ASP A 1 155 ? -8.762 46.902 41.634 1.00 56.62 155 ASP A O 1
ATOM 1180 N N . ASP A 1 156 ? -10.180 46.588 39.917 1.00 57.78 156 ASP A N 1
ATOM 1181 C CA . ASP A 1 156 ? -10.296 47.971 39.461 1.00 57.78 156 ASP A CA 1
ATOM 1182 C C . ASP A 1 156 ? -11.585 48.090 38.631 1.00 57.78 156 ASP A C 1
ATOM 1184 O O . ASP A 1 156 ? -11.723 47.545 37.531 1.00 57.78 156 ASP A O 1
ATOM 1188 N N . ASP A 1 157 ? -12.560 48.758 39.251 1.00 56.66 157 ASP A N 1
ATOM 1189 C CA . ASP A 1 157 ? -13.632 49.487 38.587 1.00 56.66 157 ASP A CA 1
ATOM 1190 C C . ASP A 1 157 ? -13.026 50.433 37.538 1.00 56.66 157 ASP A C 1
ATOM 1192 O O . ASP A 1 157 ? -12.086 51.147 37.861 1.00 56.66 157 ASP A O 1
ATOM 1196 N N . ASP A 1 158 ? -13.579 50.449 36.327 1.00 57.97 158 ASP A N 1
ATOM 1197 C CA . ASP A 1 158 ? -13.681 51.607 35.420 1.00 57.97 158 ASP A CA 1
ATOM 1198 C C . ASP A 1 158 ? -14.544 51.115 34.235 1.00 57.97 158 ASP A C 1
ATOM 1200 O O . ASP A 1 158 ? -14.194 50.170 33.527 1.00 57.97 158 ASP A O 1
ATOM 1204 N N . ASP A 1 159 ? -15.829 51.471 34.219 1.00 55.69 159 ASP A N 1
ATOM 1205 C CA . ASP A 1 159 ? -16.354 52.572 33.399 1.00 55.69 159 ASP A CA 1
ATOM 1206 C C . ASP A 1 159 ? -16.066 52.364 31.900 1.00 55.69 159 ASP A C 1
ATOM 1208 O O . ASP A 1 159 ? -14.943 52.508 31.433 1.00 55.69 159 ASP A O 1
ATOM 1212 N N . ASP A 1 160 ? -17.098 52.004 31.136 1.00 59.59 160 ASP A N 1
ATOM 1213 C CA . ASP A 1 160 ? -17.632 52.920 30.124 1.00 59.59 160 ASP A CA 1
ATOM 1214 C C . ASP A 1 160 ? -18.821 52.278 29.395 1.00 59.59 160 ASP A C 1
ATOM 1216 O O . ASP A 1 160 ? -18.732 51.239 28.733 1.00 59.59 160 ASP A O 1
ATOM 1220 N N . ASP A 1 161 ? -19.960 52.944 29.580 1.00 58.22 161 ASP A N 1
ATOM 1221 C CA . ASP A 1 161 ? -21.094 52.954 28.673 1.00 58.22 161 ASP A CA 1
ATOM 1222 C C . ASP A 1 161 ? -20.612 53.200 27.235 1.00 58.22 161 ASP A C 1
ATOM 1224 O O . ASP A 1 161 ? -19.806 54.094 27.005 1.00 58.22 161 ASP A O 1
ATOM 1228 N N . ASP A 1 162 ? -21.155 52.468 26.265 1.00 62.53 162 ASP A N 1
ATOM 1229 C CA . ASP A 1 162 ? -21.613 53.090 25.021 1.00 62.53 162 ASP A CA 1
ATOM 1230 C C . ASP A 1 162 ? -22.555 52.125 24.288 1.00 62.53 162 ASP A C 1
ATOM 1232 O O . ASP A 1 162 ? -22.170 51.124 23.676 1.00 62.53 162 ASP A O 1
ATOM 1236 N N . ASP A 1 163 ? -23.836 52.464 24.416 1.00 57.09 163 ASP A N 1
ATOM 1237 C CA . ASP A 1 163 ? -24.912 52.107 23.508 1.00 57.09 163 ASP A CA 1
ATOM 1238 C C . ASP A 1 163 ? -24.539 52.507 22.070 1.00 57.09 163 ASP A C 1
ATOM 1240 O O . ASP A 1 163 ? -24.338 53.687 21.806 1.00 57.09 163 ASP A O 1
ATOM 1244 N N . GLU A 1 164 ? -24.585 51.580 21.112 1.00 62.28 164 GLU A N 1
ATOM 1245 C CA . GLU A 1 164 ? -25.045 51.918 19.758 1.00 62.28 164 GLU A CA 1
ATOM 1246 C C . GLU A 1 164 ? -25.887 50.765 19.198 1.00 62.28 164 GLU A C 1
ATOM 1248 O O . GLU A 1 164 ? -25.390 49.757 18.690 1.00 62.28 164 GLU A O 1
ATOM 1253 N N . ASP A 1 165 ? -27.204 50.957 19.301 1.00 59.06 165 ASP A N 1
ATOM 1254 C CA . ASP A 1 165 ? -28.191 50.384 18.397 1.00 59.06 165 ASP A CA 1
ATOM 1255 C C . ASP A 1 165 ? -27.832 50.787 16.955 1.00 59.06 165 ASP A C 1
ATOM 1257 O O . ASP A 1 165 ? -27.819 51.967 16.600 1.00 59.06 165 ASP A O 1
ATOM 1261 N N . GLY A 1 166 ? -27.527 49.792 16.124 1.00 60.06 166 GLY A N 1
ATOM 1262 C CA . GLY A 1 166 ? -27.335 49.940 14.686 1.00 60.06 166 GLY A CA 1
ATOM 1263 C C . GLY A 1 166 ? -28.365 49.105 13.944 1.00 60.06 166 GLY A C 1
ATOM 1264 O O . GLY A 1 166 ? -28.182 47.900 13.776 1.00 60.06 166 GLY A O 1
ATOM 1265 N N . ASP A 1 167 ? -29.445 49.779 13.563 1.00 56.59 167 ASP A N 1
ATOM 1266 C CA . ASP A 1 167 ? -30.606 49.292 12.829 1.00 56.59 167 ASP A CA 1
ATOM 1267 C C . ASP A 1 167 ? -30.278 48.564 11.509 1.00 56.59 167 ASP A C 1
ATOM 1269 O O . ASP A 1 167 ? -29.295 48.851 10.829 1.00 56.59 167 ASP A O 1
ATOM 1273 N N . GLU A 1 168 ? -31.169 47.615 11.209 1.00 57.94 168 GLU A N 1
ATOM 1274 C CA . GLU A 1 168 ? -31.848 47.351 9.930 1.00 57.94 168 GLU A CA 1
ATOM 1275 C C . GLU A 1 168 ? -31.112 47.680 8.619 1.00 57.94 168 GLU A C 1
ATOM 1277 O O . GLU A 1 168 ? -30.765 48.820 8.355 1.00 57.94 168 GLU A O 1
ATOM 1282 N N . ASP A 1 169 ? -31.022 46.684 7.730 1.00 63.69 169 ASP A N 1
ATOM 1283 C CA . ASP A 1 169 ? -31.539 46.840 6.364 1.00 63.69 169 ASP A CA 1
ATOM 1284 C C . ASP A 1 169 ? -31.742 45.458 5.711 1.00 63.69 169 ASP A C 1
ATOM 1286 O O . ASP A 1 169 ? -30.803 44.712 5.411 1.00 63.69 169 ASP A O 1
ATOM 1290 N N . ASP A 1 170 ? -33.022 45.125 5.527 1.00 63.22 170 ASP A N 1
ATOM 1291 C CA . ASP A 1 170 ? -33.521 44.152 4.563 1.00 63.22 170 ASP A CA 1
ATOM 1292 C C . ASP A 1 170 ? -33.234 44.659 3.140 1.00 63.22 170 ASP A C 1
ATOM 1294 O O . ASP A 1 170 ? -33.661 45.752 2.780 1.00 63.22 170 ASP A O 1
ATOM 1298 N N . ASP A 1 171 ? -32.622 43.832 2.294 1.00 66.19 171 ASP A N 1
ATOM 1299 C CA . ASP A 1 171 ? -32.697 43.999 0.839 1.00 66.19 171 ASP A CA 1
ATOM 1300 C C . ASP A 1 171 ? -33.025 42.649 0.183 1.00 66.19 171 ASP A C 1
ATOM 1302 O O . ASP A 1 171 ? -32.170 41.864 -0.240 1.00 66.19 171 ASP A O 1
ATOM 1306 N N . ASP A 1 172 ? -34.331 42.401 0.114 1.00 70.12 172 ASP A N 1
ATOM 1307 C CA . ASP A 1 172 ? -34.983 41.659 -0.958 1.00 70.12 172 ASP A CA 1
ATOM 1308 C C . ASP A 1 172 ? -34.789 42.418 -2.284 1.00 70.12 172 ASP A C 1
ATOM 1310 O O . ASP A 1 172 ? -35.382 43.479 -2.471 1.00 70.12 172 ASP A O 1
ATOM 1314 N N . ASP A 1 173 ? -34.081 41.854 -3.270 1.00 67.62 173 ASP A N 1
ATOM 1315 C CA . ASP A 1 173 ? -34.501 42.060 -4.664 1.00 67.62 173 ASP A CA 1
ATOM 1316 C C . ASP A 1 173 ? -33.899 41.062 -5.681 1.00 67.62 173 ASP A C 1
ATOM 1318 O O . ASP A 1 173 ? -32.693 41.029 -5.928 1.00 67.62 173 ASP A O 1
ATOM 1322 N N . LYS A 1 174 ? -34.841 40.388 -6.362 1.00 57.62 174 LYS A N 1
ATOM 1323 C CA . LYS A 1 174 ? -34.849 39.814 -7.732 1.00 57.62 174 LYS A CA 1
ATOM 1324 C C . LYS A 1 174 ? -34.193 38.466 -8.042 1.00 57.62 174 LYS A C 1
ATOM 1326 O O . LYS A 1 174 ? -32.969 38.389 -8.272 1.00 57.62 174 LYS A O 1
#